Protein AF-A0A9W7GG98-F1 (afdb_monomer_lite)

InterPro domains:
  IPR008389 ATPase, V0 complex, subunit e1/e2 [PF05493] (15-72)

Foldseek 3Di:
DLVVVLVVVVVVLVVVLVVQLVVLVVCVVVVVDDPVRSVVSNVCSVVVSVVVSVVVNVVSVCPPDDPDDDDDDPPD

Structure (mmCIF, N/CA/C/O backbone):
data_AF-A0A9W7GG98-F1
#
_entry.id   AF-A0A9W7GG98-F1
#
loop_
_atom_site.group_PDB
_atom_site.id
_atom_site.type_symbol
_atom_site.label_atom_id
_atom_site.label_alt_id
_atom_site.label_comp_id
_atom_site.label_asym_id
_atom_site.label_entity_id
_atom_site.label_seq_id
_atom_site.pdbx_PDB_ins_code
_atom_site.Cartn_x
_atom_site.Cartn_y
_atom_site.Cartn_z
_atom_site.occupancy
_atom_site.B_iso_or_equiv
_atom_site.auth_seq_id
_atom_site.auth_comp_id
_atom_site.auth_asym_id
_atom_site.auth_atom_id
_atom_site.pdbx_PDB_model_num
ATOM 1 N N . MET A 1 1 ? -16.728 -4.760 16.311 1.00 60.59 1 MET A N 1
ATOM 2 C CA . MET A 1 1 ? -16.841 -4.759 14.832 1.00 60.59 1 MET A CA 1
ATOM 3 C C . MET A 1 1 ? -15.638 -4.122 14.133 1.00 60.59 1 MET A C 1
ATOM 5 O O . MET A 1 1 ? -15.191 -4.688 13.146 1.00 60.59 1 MET A O 1
ATOM 9 N N . ALA A 1 2 ? -15.041 -3.034 14.637 1.00 67.62 2 ALA A N 1
ATOM 10 C CA . ALA A 1 2 ? -13.881 -2.430 13.968 1.00 67.62 2 ALA A CA 1
ATOM 11 C C . ALA A 1 2 ? -12.609 -3.295 13.808 1.00 67.62 2 ALA A C 1
ATOM 13 O O . ALA A 1 2 ? -11.949 -3.109 12.788 1.00 67.62 2 ALA A O 1
ATOM 14 N N . PRO A 1 3 ? -12.240 -4.249 14.699 1.00 83.44 3 PRO A N 1
ATOM 15 C CA . PRO A 1 3 ? -11.001 -5.003 14.488 1.00 83.44 3 PRO A CA 1
ATOM 16 C C . PRO A 1 3 ? -11.074 -5.869 13.222 1.00 83.44 3 PRO A C 1
ATOM 18 O O . PRO A 1 3 ? -10.112 -5.930 12.466 1.00 83.44 3 PRO A O 1
ATOM 21 N N . THR A 1 4 ? -12.236 -6.454 12.916 1.00 91.94 4 THR A N 1
ATOM 22 C CA . THR A 1 4 ? -12.445 -7.231 11.684 1.00 91.94 4 THR A CA 1
ATOM 23 C C . THR A 1 4 ? -12.380 -6.355 10.432 1.00 91.94 4 THR A C 1
ATOM 25 O O . THR A 1 4 ? -11.776 -6.759 9.439 1.00 91.94 4 THR A O 1
ATOM 28 N N . VAL A 1 5 ? -12.958 -5.148 10.475 1.00 93.56 5 VAL A N 1
ATOM 29 C CA . VAL A 1 5 ? -12.918 -4.189 9.355 1.00 93.56 5 VAL A CA 1
ATOM 30 C C . VAL A 1 5 ? -11.484 -3.729 9.093 1.00 93.56 5 VAL A C 1
ATOM 32 O O . VAL A 1 5 ? -11.048 -3.744 7.944 1.00 93.56 5 VAL A O 1
ATOM 35 N N . LEU A 1 6 ? -10.729 -3.399 10.146 1.00 94.94 6 LEU A N 1
ATOM 36 C CA . LEU A 1 6 ? -9.322 -3.007 10.042 1.00 94.94 6 LEU A CA 1
ATOM 37 C C . LEU A 1 6 ? -8.454 -4.119 9.454 1.00 94.94 6 LEU A C 1
ATOM 39 O O . LEU A 1 6 ? -7.667 -3.850 8.547 1.00 94.94 6 LEU A O 1
ATOM 43 N N . VAL A 1 7 ? -8.612 -5.360 9.924 1.00 96.19 7 VAL A N 1
ATOM 44 C CA . VAL A 1 7 ? -7.863 -6.512 9.395 1.00 96.19 7 VAL A CA 1
ATOM 45 C C . 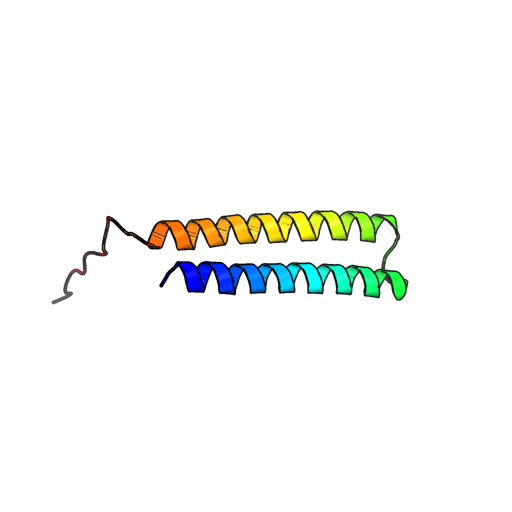VAL A 1 7 ? -8.209 -6.747 7.927 1.00 96.19 7 VAL A C 1
ATOM 47 O O . VAL A 1 7 ? -7.310 -6.808 7.092 1.00 96.19 7 VAL A O 1
ATOM 50 N N . THR A 1 8 ? -9.501 -6.814 7.595 1.00 96.50 8 THR A N 1
ATOM 51 C CA . THR A 1 8 ? -9.955 -7.077 6.221 1.00 96.50 8 THR A CA 1
ATOM 52 C C . THR A 1 8 ? -9.468 -5.993 5.263 1.00 96.50 8 THR A C 1
ATOM 54 O O . THR A 1 8 ? -8.876 -6.304 4.233 1.00 96.50 8 THR A O 1
ATOM 57 N N . GLY A 1 9 ? -9.644 -4.716 5.614 1.00 95.94 9 GLY A N 1
ATOM 58 C CA . GLY A 1 9 ? -9.171 -3.617 4.777 1.00 95.94 9 GLY A CA 1
ATOM 59 C C . GLY A 1 9 ? -7.648 -3.581 4.653 1.00 95.94 9 GLY A C 1
ATOM 60 O O . GLY A 1 9 ? -7.145 -3.387 3.554 1.00 95.94 9 GLY A O 1
ATOM 61 N N . SER A 1 10 ? -6.897 -3.865 5.722 1.00 97.44 10 SER A N 1
ATOM 62 C CA . SER A 1 10 ? -5.427 -3.931 5.649 1.00 97.44 10 SER A CA 1
ATOM 63 C C . SER A 1 10 ? -4.942 -5.036 4.708 1.00 97.44 10 SER A C 1
ATOM 65 O O . SER A 1 10 ? -4.024 -4.807 3.924 1.00 97.44 10 SER A O 1
ATOM 67 N N . VAL A 1 11 ? -5.595 -6.205 4.717 1.00 98.19 11 VAL A N 1
ATOM 68 C CA . VAL A 1 11 ? -5.318 -7.284 3.754 1.00 98.19 11 VAL A CA 1
ATOM 69 C C . VAL A 1 11 ? -5.627 -6.834 2.323 1.00 98.19 11 VAL A C 1
ATOM 71 O O . VAL A 1 11 ? -4.825 -7.075 1.425 1.00 98.19 11 VAL A O 1
ATOM 74 N N . LEU A 1 12 ? -6.740 -6.129 2.097 1.00 98.06 12 LEU A N 1
ATOM 75 C CA . LEU A 1 12 ? -7.085 -5.598 0.773 1.00 98.06 12 LEU A CA 1
ATOM 76 C C . LEU A 1 12 ? -6.068 -4.562 0.272 1.00 98.06 12 LEU A C 1
ATOM 78 O O . LEU A 1 12 ? -5.656 -4.630 -0.883 1.00 98.06 12 LEU A O 1
ATOM 82 N N . PHE A 1 13 ? -5.609 -3.648 1.130 1.00 97.94 13 PHE A N 1
ATOM 83 C CA . PHE A 1 13 ? -4.550 -2.692 0.787 1.00 97.94 13 PHE A CA 1
ATOM 84 C C . PHE A 1 13 ? -3.211 -3.392 0.496 1.00 97.94 13 PHE A C 1
ATOM 86 O O . PHE A 1 13 ? -2.503 -2.991 -0.430 1.00 97.94 13 PHE A O 1
ATOM 93 N N . ALA A 1 14 ? -2.885 -4.470 1.219 1.00 98.06 14 ALA A N 1
ATOM 94 C CA . ALA A 1 14 ? -1.706 -5.291 0.947 1.00 98.06 14 ALA A CA 1
ATOM 95 C C . ALA A 1 14 ? -1.797 -6.014 -0.413 1.00 98.06 14 ALA A C 1
ATOM 97 O O . ALA A 1 14 ? -0.832 -6.031 -1.178 1.00 98.06 14 ALA A O 1
ATOM 98 N N . ILE A 1 15 ? -2.969 -6.561 -0.754 1.00 98.38 15 ILE A N 1
ATOM 99 C CA . ILE A 1 15 ? -3.224 -7.159 -2.073 1.00 98.38 15 ILE A CA 1
ATOM 100 C C . ILE A 1 15 ? -3.120 -6.092 -3.168 1.00 98.38 15 ILE A C 1
ATOM 102 O O . ILE A 1 15 ? -2.500 -6.338 -4.202 1.00 98.38 15 ILE A O 1
ATOM 106 N N . LEU A 1 16 ? -3.671 -4.898 -2.936 1.00 97.94 16 LEU A N 1
ATOM 107 C CA . LEU A 1 16 ? -3.620 -3.791 -3.886 1.00 97.94 16 LEU A CA 1
ATOM 108 C C . LEU A 1 16 ? -2.173 -3.397 -4.204 1.00 97.94 16 LEU A C 1
ATOM 110 O O . LEU A 1 16 ? -1.793 -3.420 -5.374 1.00 97.94 16 LEU A O 1
ATOM 114 N N . VAL A 1 17 ? -1.346 -3.105 -3.192 1.00 98.19 17 VAL A N 1
ATOM 115 C CA . VAL A 1 17 ? 0.063 -2.751 -3.436 1.00 98.19 17 VAL A CA 1
ATOM 116 C C . VAL A 1 17 ? 0.816 -3.901 -4.109 1.00 98.19 17 VAL A C 1
ATOM 118 O O . VAL A 1 17 ? 1.534 -3.667 -5.078 1.00 98.19 17 VAL A O 1
ATOM 121 N N . GLY A 1 18 ? 0.586 -5.149 -3.685 1.00 98.06 18 GLY A N 1
ATOM 122 C CA . GLY A 1 18 ? 1.197 -6.325 -4.307 1.00 98.06 18 GLY A CA 1
ATOM 123 C C . GLY A 1 18 ? 0.839 -6.461 -5.790 1.00 98.06 18 GLY A C 1
ATOM 124 O O . GLY A 1 18 ? 1.720 -6.681 -6.620 1.00 98.06 18 GLY A O 1
ATOM 125 N N . SER A 1 19 ? -0.434 -6.264 -6.144 1.00 98.25 19 SER A N 1
ATOM 126 C CA . SER A 1 19 ? -0.914 -6.343 -7.529 1.00 98.25 19 SER A CA 1
ATOM 127 C C . SER A 1 19 ? -0.327 -5.249 -8.427 1.00 98.25 19 SER A C 1
ATOM 129 O O . SER A 1 19 ? 0.062 -5.524 -9.562 1.00 98.25 19 SER A O 1
ATOM 131 N N . LEU A 1 20 ? -0.186 -4.024 -7.913 1.00 97.81 20 LEU A N 1
ATOM 132 C CA . LEU A 1 20 ? 0.381 -2.900 -8.659 1.00 97.81 20 LEU A CA 1
ATOM 133 C C . LEU A 1 20 ? 1.898 -3.041 -8.848 1.00 97.81 20 LEU A C 1
ATOM 135 O O . LEU A 1 20 ? 2.422 -2.734 -9.922 1.00 97.81 20 LEU A O 1
ATOM 139 N N . LEU A 1 21 ? 2.610 -3.549 -7.837 1.00 97.81 21 LEU A N 1
ATOM 140 C CA . LEU A 1 21 ? 4.037 -3.857 -7.954 1.00 97.81 21 LEU A CA 1
ATOM 141 C C . LEU A 1 21 ? 4.281 -5.006 -8.937 1.00 97.81 21 LEU A C 1
ATOM 143 O O . LEU A 1 21 ? 5.192 -4.919 -9.762 1.00 97.81 21 LEU A O 1
ATOM 147 N N . LEU A 1 22 ? 3.437 -6.043 -8.911 1.00 97.94 22 LEU A N 1
ATOM 148 C CA . LEU A 1 22 ? 3.482 -7.126 -9.892 1.00 97.94 22 LEU A CA 1
ATOM 149 C C . LEU A 1 22 ? 3.277 -6.587 -11.311 1.00 97.94 22 LEU A C 1
ATOM 151 O O . LEU A 1 22 ? 4.075 -6.890 -12.194 1.00 97.94 22 LEU A O 1
ATOM 155 N N . LEU A 1 23 ? 2.267 -5.738 -11.521 1.00 97.00 23 LEU A N 1
ATOM 156 C CA . LEU A 1 23 ? 2.007 -5.110 -12.817 1.00 97.00 23 LEU A CA 1
ATOM 157 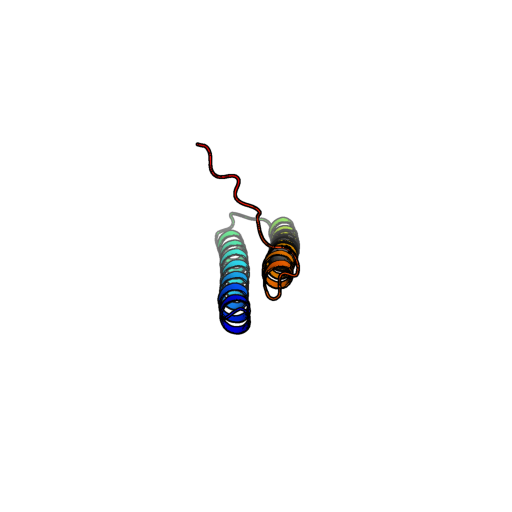C C . LEU A 1 23 ? 3.198 -4.266 -13.292 1.00 97.00 23 LEU A C 1
ATOM 159 O O . LEU A 1 23 ? 3.581 -4.355 -14.456 1.00 97.00 23 LEU A O 1
ATOM 163 N N . THR A 1 24 ? 3.824 -3.505 -12.390 1.00 96.00 24 THR A N 1
ATOM 164 C CA . THR A 1 24 ? 5.041 -2.728 -12.687 1.00 96.00 24 THR A CA 1
ATOM 165 C C . THR A 1 24 ? 6.187 -3.647 -13.130 1.00 96.00 24 THR A C 1
ATOM 167 O O . THR A 1 24 ? 6.876 -3.362 -14.112 1.00 96.00 24 THR A O 1
ATOM 170 N N . GLY A 1 25 ? 6.359 -4.789 -12.457 1.00 95.19 25 GLY A N 1
ATOM 171 C CA . GLY A 1 25 ? 7.334 -5.815 -12.830 1.00 95.19 25 GLY A CA 1
ATOM 172 C C . GLY A 1 25 ? 7.043 -6.453 -14.192 1.00 95.19 25 GLY A C 1
ATOM 173 O O . GLY A 1 25 ? 7.949 -6.576 -15.017 1.00 95.19 25 GLY A O 1
ATOM 174 N N . CYS A 1 26 ? 5.784 -6.800 -14.464 1.00 96.69 26 CYS A N 1
ATOM 175 C CA . CYS A 1 26 ? 5.347 -7.335 -15.754 1.00 96.69 26 CYS A CA 1
ATOM 176 C C . CYS A 1 26 ? 5.548 -6.325 -16.891 1.00 96.69 26 CYS A C 1
ATOM 178 O O . CYS A 1 26 ? 6.072 -6.695 -17.938 1.00 96.69 26 CYS A O 1
ATOM 180 N N . ALA A 1 27 ? 5.202 -5.051 -16.681 1.00 95.62 27 ALA A N 1
ATOM 181 C CA . ALA A 1 27 ? 5.388 -3.984 -17.666 1.00 95.62 27 ALA A CA 1
ATOM 182 C C . ALA A 1 27 ? 6.870 -3.786 -18.017 1.00 95.62 27 ALA A C 1
ATOM 184 O O . ALA A 1 27 ? 7.227 -3.658 -19.189 1.00 95.62 27 ALA A O 1
ATOM 185 N N . ARG A 1 28 ? 7.753 -3.843 -17.012 1.00 95.19 28 ARG A N 1
ATOM 186 C CA . ARG A 1 28 ? 9.203 -3.852 -17.229 1.00 95.19 28 ARG A CA 1
ATOM 187 C C . ARG A 1 28 ? 9.651 -5.090 -18.010 1.00 95.19 28 ARG A C 1
ATOM 189 O O . ARG A 1 28 ? 10.416 -4.958 -18.960 1.00 95.19 28 ARG A O 1
ATOM 196 N N . GLY A 1 29 ? 9.191 -6.281 -17.623 1.00 94.50 29 GLY A N 1
ATOM 197 C CA . GLY A 1 29 ? 9.530 -7.539 -18.300 1.00 94.50 29 GLY A CA 1
ATOM 198 C C . GLY A 1 29 ? 9.080 -7.578 -19.764 1.00 94.50 29 GLY A C 1
ATOM 199 O O . GLY A 1 29 ? 9.780 -8.131 -20.604 1.00 94.50 29 GLY A O 1
ATOM 200 N N . ALA A 1 30 ? 7.960 -6.926 -20.078 1.00 96.06 30 ALA A N 1
ATOM 201 C CA . ALA A 1 30 ? 7.440 -6.760 -21.432 1.00 96.06 30 ALA A CA 1
ATOM 202 C C . ALA A 1 30 ? 8.150 -5.656 -22.245 1.00 96.06 30 ALA A C 1
ATOM 204 O O . ALA A 1 30 ? 7.795 -5.428 -23.399 1.00 96.06 30 ALA A O 1
ATOM 205 N N . GLY A 1 31 ? 9.125 -4.945 -21.664 1.00 94.12 31 GLY A N 1
ATOM 206 C CA . GLY A 1 31 ? 9.841 -3.852 -22.329 1.00 94.12 31 GLY A CA 1
ATOM 207 C C . GLY A 1 31 ? 9.034 -2.558 -22.477 1.00 94.12 31 GLY A C 1
ATOM 208 O O . GLY A 1 31 ? 9.454 -1.663 -23.202 1.00 94.12 31 GLY A O 1
ATOM 209 N N . MET A 1 32 ? 7.894 -2.433 -21.788 1.00 95.25 32 MET A N 1
ATOM 210 C CA . MET A 1 32 ? 7.041 -1.237 -21.833 1.00 95.25 32 MET A CA 1
ATOM 211 C C . MET A 1 32 ? 7.552 -0.104 -20.936 1.00 95.25 32 MET A C 1
ATOM 213 O O . MET A 1 32 ? 7.048 1.013 -21.009 1.00 95.25 32 MET A O 1
ATOM 217 N N . LEU A 1 33 ? 8.506 -0.399 -20.050 1.00 94.31 33 LEU A N 1
ATOM 218 C CA . LEU A 1 33 ? 8.949 0.510 -19.002 1.00 94.31 33 LEU A CA 1
ATOM 219 C C . LEU A 1 33 ? 10.467 0.430 -18.831 1.00 94.31 33 LEU A C 1
ATOM 221 O O . LEU A 1 33 ? 11.036 -0.666 -18.785 1.00 94.31 33 LEU A O 1
ATOM 225 N N . SER A 1 34 ? 11.124 1.587 -18.718 1.00 96.31 34 SER A N 1
ATOM 226 C CA . SER A 1 34 ? 12.566 1.645 -18.474 1.00 96.31 34 SER A CA 1
ATOM 227 C C . SER A 1 34 ? 12.909 1.191 -17.046 1.00 96.31 34 SER A C 1
ATOM 229 O O . SER A 1 34 ? 12.053 1.115 -16.157 1.00 96.31 34 SER A O 1
ATOM 231 N N . LYS A 1 35 ? 14.186 0.871 -16.798 1.00 93.12 35 LYS A N 1
ATOM 232 C CA . LYS A 1 35 ? 14.651 0.483 -15.456 1.00 93.12 35 LYS A CA 1
ATOM 233 C C . LYS A 1 35 ? 14.383 1.590 -14.435 1.00 93.12 35 LYS A C 1
ATOM 235 O O . LYS A 1 35 ? 13.907 1.273 -13.343 1.00 93.12 35 LYS A O 1
ATOM 240 N N . ASP A 1 36 ? 14.655 2.836 -14.801 1.00 95.75 36 ASP A N 1
ATOM 241 C CA . ASP A 1 36 ? 14.537 3.983 -13.903 1.00 95.75 36 ASP A CA 1
ATOM 242 C C . ASP A 1 36 ? 13.068 4.303 -13.624 1.00 95.75 36 ASP A C 1
ATOM 244 O O . ASP A 1 36 ? 12.675 4.394 -12.460 1.00 95.75 36 ASP A O 1
ATOM 248 N N . ASP A 1 37 ? 12.224 4.306 -14.660 1.00 96.00 37 ASP A N 1
ATOM 249 C CA . ASP A 1 37 ? 10.780 4.504 -14.499 1.00 96.00 37 ASP A CA 1
ATOM 250 C C . ASP A 1 37 ? 10.163 3.413 -13.616 1.00 96.00 37 ASP A C 1
ATOM 252 O O . ASP A 1 37 ? 9.300 3.694 -12.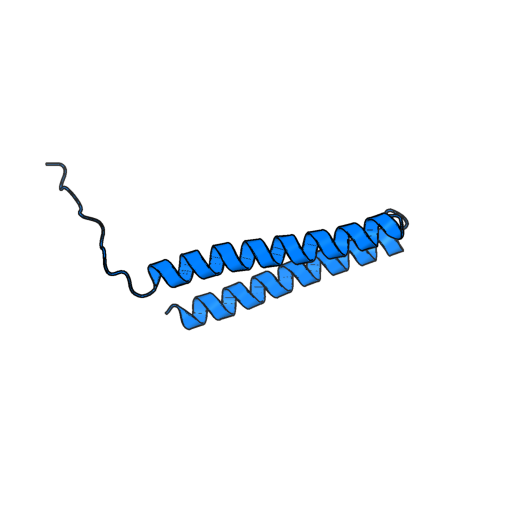789 1.00 96.00 37 ASP A O 1
ATOM 256 N N . SER A 1 38 ? 10.633 2.164 -13.731 1.00 96.19 38 SER A N 1
ATOM 257 C CA . SER A 1 38 ? 10.088 1.050 -12.942 1.00 96.19 38 SER A CA 1
ATOM 258 C C . SER A 1 38 ? 10.460 1.158 -11.465 1.00 96.19 38 SER A C 1
ATOM 260 O O . SER A 1 38 ? 9.665 0.795 -10.594 1.00 96.19 38 SER A O 1
ATOM 262 N N . ALA A 1 39 ? 11.651 1.688 -11.172 1.00 95.81 39 ALA A N 1
ATOM 263 C CA . ALA A 1 39 ? 12.098 1.941 -9.811 1.00 95.81 39 ALA A CA 1
ATOM 264 C C . ALA A 1 39 ? 11.302 3.093 -9.186 1.00 95.81 39 ALA A C 1
ATOM 266 O O . ALA A 1 39 ? 10.797 2.953 -8.071 1.00 95.81 39 ALA A O 1
ATOM 267 N N . ILE A 1 40 ? 11.120 4.190 -9.930 1.00 97.19 40 ILE A N 1
ATOM 268 C CA . ILE A 1 40 ? 10.312 5.336 -9.498 1.00 97.19 40 ILE A CA 1
ATOM 269 C C . ILE A 1 40 ? 8.865 4.896 -9.258 1.00 97.19 40 ILE A C 1
ATOM 271 O O . ILE A 1 40 ? 8.327 5.140 -8.180 1.00 97.19 40 ILE A O 1
ATOM 275 N N . ALA A 1 41 ? 8.259 4.186 -10.213 1.00 96.19 41 ALA A N 1
ATOM 27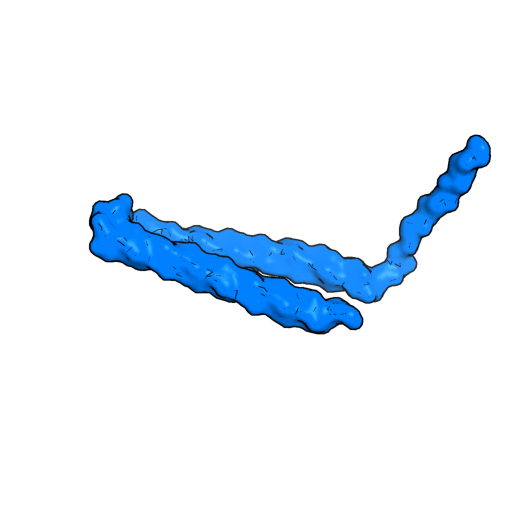6 C CA . ALA A 1 41 ? 6.894 3.681 -10.102 1.00 96.19 41 ALA A CA 1
ATOM 277 C C . ALA A 1 41 ? 6.714 2.796 -8.863 1.00 96.19 41 ALA A C 1
ATOM 279 O O . ALA A 1 41 ? 5.762 2.986 -8.111 1.00 96.19 41 ALA A O 1
ATOM 280 N N . SER A 1 42 ? 7.656 1.888 -8.592 1.00 96.25 42 SER A N 1
ATOM 281 C CA . SER A 1 42 ? 7.587 1.002 -7.422 1.00 96.25 42 SER A CA 1
ATOM 282 C C . SER A 1 42 ? 7.590 1.776 -6.098 1.00 96.25 42 SER A C 1
ATOM 284 O O . SER A 1 42 ? 6.824 1.452 -5.187 1.00 96.25 42 SER A O 1
ATOM 286 N N . ILE A 1 43 ? 8.417 2.822 -5.988 1.00 97.69 43 ILE A N 1
ATOM 287 C CA . ILE A 1 43 ? 8.494 3.675 -4.792 1.00 97.69 43 ILE A CA 1
ATOM 288 C C . ILE A 1 43 ? 7.214 4.500 -4.642 1.00 97.69 43 ILE A C 1
ATOM 290 O O . ILE A 1 43 ? 6.599 4.494 -3.575 1.00 97.69 43 ILE A O 1
ATOM 294 N N . VAL A 1 44 ? 6.793 5.178 -5.712 1.00 97.88 44 VAL A N 1
ATOM 295 C CA . VAL A 1 44 ? 5.610 6.047 -5.705 1.00 97.88 44 VAL A CA 1
ATOM 296 C C . VAL A 1 44 ? 4.360 5.243 -5.363 1.00 97.88 44 VAL A C 1
ATOM 298 O O . VAL A 1 44 ? 3.641 5.618 -4.443 1.00 97.88 44 VAL A O 1
ATOM 301 N N . VAL A 1 45 ? 4.142 4.099 -6.020 1.00 97.56 45 VAL A N 1
ATOM 302 C CA . VAL A 1 45 ? 3.007 3.205 -5.741 1.00 97.56 45 VAL A CA 1
ATOM 303 C C . VAL A 1 45 ? 2.996 2.773 -4.276 1.00 97.56 45 VAL A C 1
ATOM 305 O O . VAL A 1 45 ? 1.956 2.860 -3.624 1.00 97.56 45 VAL A O 1
ATOM 308 N N . SER A 1 46 ? 4.143 2.357 -3.735 1.00 97.62 46 SER A N 1
ATOM 309 C CA . SER A 1 46 ? 4.230 1.894 -2.345 1.00 97.62 46 SER A CA 1
ATOM 310 C C . SER A 1 46 ? 3.873 3.002 -1.351 1.00 97.62 46 SER A C 1
ATOM 312 O O . SER A 1 46 ? 3.064 2.785 -0.449 1.00 97.62 46 SER A O 1
ATOM 314 N N . ILE A 1 47 ? 4.425 4.206 -1.538 1.00 98.31 47 ILE A N 1
ATOM 315 C CA . ILE A 1 47 ? 4.151 5.360 -0.671 1.00 98.31 47 ILE A CA 1
ATOM 316 C C . ILE A 1 47 ? 2.690 5.798 -0.804 1.00 98.31 47 ILE A C 1
ATOM 318 O O . ILE A 1 47 ? 2.024 6.021 0.204 1.00 98.31 47 ILE A O 1
ATOM 322 N N . SER A 1 48 ? 2.159 5.891 -2.025 1.00 98.06 48 SER A N 1
ATOM 323 C CA . SER A 1 48 ? 0.774 6.303 -2.258 1.00 98.06 48 SER A CA 1
ATOM 324 C C . SER A 1 48 ? -0.225 5.350 -1.607 1.00 98.06 48 SER A C 1
ATOM 326 O O . SER A 1 48 ? -1.125 5.812 -0.905 1.00 98.06 48 SER A O 1
ATOM 328 N N . VAL A 1 49 ? -0.058 4.034 -1.784 1.00 98.12 49 VAL A N 1
ATOM 329 C CA . VAL A 1 49 ? -0.958 3.046 -1.170 1.00 98.12 49 VAL A CA 1
ATOM 330 C C . VAL A 1 49 ? -0.842 3.076 0.356 1.00 98.12 49 VAL A C 1
ATOM 332 O O . VAL A 1 49 ? -1.863 3.014 1.039 1.00 98.12 49 VAL A O 1
ATOM 335 N N . PHE A 1 50 ? 0.365 3.253 0.903 1.00 98.06 50 PHE A N 1
ATOM 336 C CA . PHE A 1 50 ? 0.559 3.412 2.346 1.00 98.06 50 PHE A CA 1
ATOM 337 C C . PHE A 1 50 ? -0.148 4.660 2.899 1.00 98.06 50 PHE A C 1
ATOM 339 O O . PHE A 1 50 ? -0.869 4.571 3.892 1.00 98.06 50 PHE A O 1
ATOM 346 N N . CYS A 1 51 ? -0.020 5.810 2.231 1.00 98.44 51 CYS A N 1
ATOM 347 C CA . CYS A 1 51 ? -0.719 7.038 2.616 1.00 98.44 51 CYS A CA 1
ATOM 348 C C . CYS A 1 51 ? -2.246 6.886 2.537 1.00 98.44 51 CYS A C 1
ATOM 350 O O . CYS A 1 51 ? -2.957 7.340 3.433 1.00 98.44 51 CYS A O 1
ATOM 352 N N . MET A 1 52 ? -2.762 6.220 1.498 1.00 98.25 52 MET A N 1
ATOM 353 C CA . MET A 1 52 ? -4.193 5.916 1.385 1.00 98.25 52 MET A CA 1
ATOM 354 C C . MET A 1 52 ? -4.670 4.996 2.514 1.00 98.25 52 MET A C 1
ATOM 356 O O . MET A 1 52 ? -5.724 5.247 3.098 1.00 98.25 52 MET A O 1
ATOM 360 N N . TRP A 1 53 ? -3.888 3.968 2.860 1.00 98.19 53 TRP A N 1
ATOM 361 C CA . TRP A 1 53 ? -4.186 3.077 3.983 1.00 98.19 53 TRP A CA 1
ATOM 362 C C . TRP A 1 53 ? -4.199 3.828 5.321 1.00 98.19 53 TRP A C 1
ATOM 364 O O . TRP A 1 53 ? -5.105 3.620 6.127 1.00 98.19 53 TRP A O 1
ATOM 374 N N . LEU A 1 54 ? -3.257 4.751 5.550 1.00 98.12 54 LEU A N 1
ATOM 375 C CA . LEU A 1 54 ? -3.256 5.609 6.740 1.00 98.12 54 LEU A CA 1
ATOM 376 C C . LEU A 1 54 ? -4.517 6.475 6.816 1.00 98.12 54 LEU A C 1
ATOM 378 O O . LEU A 1 54 ? -5.198 6.475 7.837 1.00 98.12 54 LEU A O 1
ATOM 382 N N . LEU A 1 55 ? -4.875 7.167 5.733 1.00 97.81 55 LEU A N 1
ATOM 383 C CA . LEU A 1 55 ? -6.074 8.008 5.708 1.00 97.81 55 LEU A CA 1
ATOM 384 C C . LEU A 1 55 ? -7.349 7.197 5.989 1.00 97.81 55 LEU A C 1
ATOM 386 O O . LEU A 1 55 ? -8.203 7.613 6.773 1.00 97.81 55 LEU A O 1
ATOM 390 N N . TRP A 1 56 ? -7.461 6.023 5.369 1.00 97.31 56 TRP A N 1
ATOM 391 C CA . TRP A 1 56 ? -8.587 5.116 5.562 1.00 97.31 56 TRP A CA 1
ATOM 392 C C . TRP A 1 56 ? -8.631 4.529 6.981 1.00 97.31 56 TRP A C 1
ATOM 394 O O . TRP A 1 56 ? -9.680 4.525 7.618 1.00 97.31 56 TRP A O 1
ATOM 404 N N . SER A 1 57 ? -7.502 4.067 7.519 1.00 96.19 57 SER A N 1
ATOM 405 C CA . SER A 1 57 ? -7.454 3.513 8.879 1.00 96.19 57 SER A CA 1
ATOM 4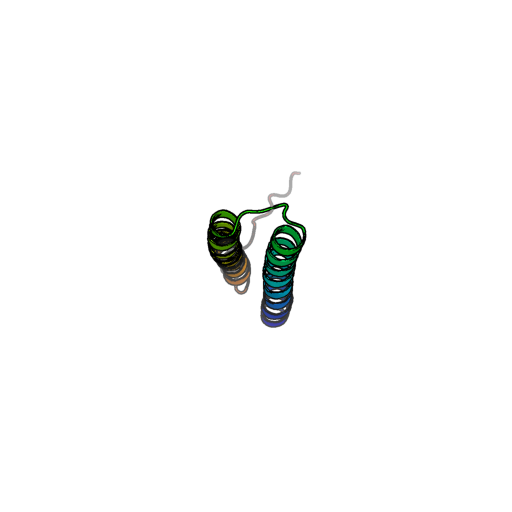06 C C . SER A 1 57 ? -7.813 4.566 9.928 1.00 96.19 57 SER A C 1
ATOM 408 O O . SER A 1 57 ? -8.593 4.279 10.836 1.00 96.19 57 SER A O 1
ATOM 410 N N . CYS A 1 58 ? -7.342 5.805 9.759 1.00 95.75 58 CYS A N 1
ATOM 411 C CA . CYS A 1 58 ? -7.728 6.934 10.598 1.00 95.75 58 CYS A CA 1
ATOM 412 C C . CYS A 1 58 ? -9.241 7.186 10.565 1.00 95.75 58 CYS A C 1
ATOM 414 O O . CYS A 1 58 ? -9.838 7.393 11.621 1.00 95.75 58 CYS A O 1
ATOM 416 N N . SER A 1 59 ? -9.884 7.134 9.393 1.00 93.75 59 SER A N 1
ATOM 417 C CA . SER A 1 59 ? -11.332 7.363 9.294 1.00 93.75 59 SER A CA 1
ATOM 418 C C . SER A 1 59 ? -12.147 6.256 9.971 1.00 93.75 59 SER A C 1
ATOM 420 O O . SER A 1 59 ? -13.122 6.553 10.664 1.00 93.75 59 SER A O 1
ATOM 422 N N . VAL A 1 60 ? -11.707 4.997 9.862 1.00 93.31 60 VAL A N 1
ATOM 423 C CA . VAL A 1 60 ? -12.322 3.858 10.564 1.00 93.31 60 VAL A CA 1
ATOM 424 C C . VAL A 1 60 ? -12.160 3.991 12.078 1.00 93.31 60 VAL A C 1
ATOM 426 O O . VAL A 1 60 ? -13.125 3.821 12.823 1.00 93.31 60 VAL A O 1
ATOM 429 N N . LEU A 1 61 ? -10.953 4.313 12.550 1.00 93.19 61 LEU A N 1
ATOM 430 C CA . LEU A 1 61 ? -10.666 4.446 13.980 1.00 93.19 61 LEU A CA 1
ATOM 431 C C . LEU A 1 61 ? -11.408 5.628 14.608 1.00 93.19 61 LEU A C 1
ATOM 433 O O . LEU A 1 61 ? -11.937 5.489 15.711 1.00 93.19 61 LEU A O 1
ATOM 437 N N . HIS A 1 62 ? -11.518 6.748 13.890 1.00 91.88 62 HIS A N 1
ATOM 438 C CA . HIS A 1 62 ? -12.275 7.920 14.329 1.00 91.88 62 HIS A CA 1
ATOM 439 C C . HIS A 1 62 ? -13.756 7.596 14.594 1.00 91.88 62 HIS A C 1
ATOM 441 O O . HIS A 1 62 ? -14.368 8.178 15.485 1.00 91.88 62 HIS A O 1
ATOM 447 N N . GLN A 1 63 ? -14.335 6.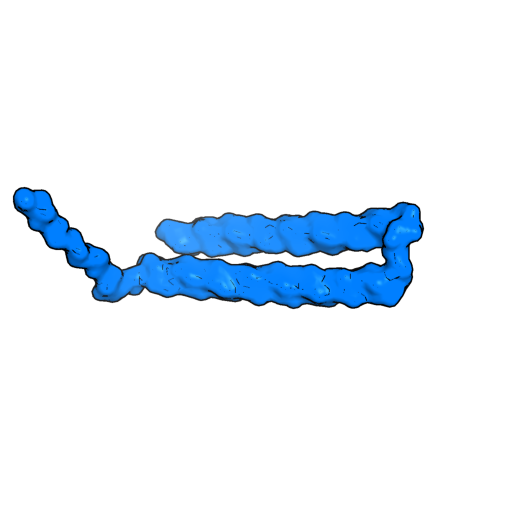644 13.855 1.00 90.38 63 GLN A N 1
ATOM 448 C CA . GLN A 1 63 ? -15.739 6.242 13.996 1.00 90.38 63 GLN A CA 1
ATOM 449 C C . GLN A 1 63 ? -15.959 5.038 14.928 1.00 90.38 63 GLN A C 1
ATOM 451 O O . GLN A 1 63 ? -17.104 4.650 15.138 1.00 90.38 63 GLN A O 1
ATOM 456 N N . TRP A 1 64 ? -14.911 4.413 15.484 1.00 87.62 64 TRP A N 1
ATOM 457 C CA . TRP A 1 64 ? -15.074 3.160 16.237 1.00 87.62 64 TRP A CA 1
ATOM 458 C C . TRP A 1 64 ? -15.782 3.365 17.586 1.00 87.62 64 TRP A C 1
ATOM 460 O O . TRP A 1 64 ? -16.695 2.613 17.924 1.00 87.62 64 TRP A O 1
ATOM 470 N N . HIS A 1 65 ? -15.408 4.393 18.342 1.00 89.06 65 HIS A N 1
ATOM 471 C CA . HIS A 1 65 ? -16.068 4.742 19.603 1.00 89.06 65 HIS A CA 1
ATOM 472 C C . HIS A 1 65 ? -16.503 6.209 19.547 1.00 89.06 65 HIS A C 1
ATOM 474 O O . HIS A 1 65 ? -15.837 7.066 20.129 1.00 89.06 65 HIS A O 1
ATOM 480 N N . PRO A 1 66 ? -17.570 6.522 18.789 1.00 89.06 66 PRO A N 1
ATOM 481 C CA . PRO A 1 66 ? -17.978 7.898 18.569 1.00 89.06 66 PRO A CA 1
ATOM 482 C C . PRO A 1 66 ? -18.536 8.486 19.868 1.00 89.06 66 PRO A C 1
ATOM 484 O O . PRO A 1 66 ? -19.415 7.905 20.500 1.00 89.06 66 PRO A O 1
ATOM 487 N N . LEU A 1 67 ? -18.033 9.658 20.256 1.00 90.75 67 LEU A N 1
ATOM 488 C CA . LEU A 1 67 ? -18.571 10.426 21.385 1.00 90.75 67 LEU A CA 1
ATOM 489 C C . LEU A 1 67 ? -19.756 11.309 20.971 1.00 90.75 67 LEU A C 1
ATOM 491 O O . LEU A 1 67 ? -20.505 11.786 21.818 1.00 90.75 67 LEU A O 1
ATOM 495 N N . ILE A 1 68 ? -19.901 11.550 19.668 1.00 90.19 68 ILE A N 1
ATOM 496 C CA . ILE A 1 68 ? -20.912 12.425 19.082 1.00 90.19 68 ILE A CA 1
ATOM 497 C C . ILE A 1 68 ? -21.771 11.576 18.149 1.00 90.19 68 ILE A C 1
ATOM 499 O O . ILE A 1 68 ? -21.249 10.791 17.358 1.00 90.19 68 ILE A O 1
ATOM 503 N N . GLN A 1 69 ? -23.086 11.750 18.242 1.00 89.31 69 GLN A N 1
ATOM 504 C CA . GLN A 1 69 ? -24.072 11.115 17.373 1.00 89.31 69 GLN A CA 1
ATOM 505 C C . GLN A 1 69 ? -24.843 12.187 16.591 1.00 89.31 69 GLN A C 1
ATOM 507 O O . GLN A 1 69 ? -25.001 13.303 17.096 1.00 89.31 69 GLN A O 1
ATOM 512 N N . PRO A 1 70 ? -25.311 11.887 15.369 1.00 89.56 70 PRO A N 1
ATOM 513 C CA . PRO A 1 70 ? -26.111 12.829 14.596 1.00 89.56 70 PRO A CA 1
ATOM 514 C C . PRO A 1 70 ? -27.419 13.170 15.326 1.00 89.56 70 PRO A C 1
ATOM 516 O O . PRO A 1 70 ? -28.093 12.288 15.858 1.00 89.56 70 PRO A O 1
ATOM 519 N N . LEU A 1 71 ? -27.783 14.455 15.331 1.00 87.56 71 LEU A N 1
ATOM 520 C CA . LEU A 1 71 ? -29.093 14.925 15.776 1.00 87.56 71 LEU A CA 1
ATOM 521 C C . LEU A 1 71 ? -30.025 14.957 14.564 1.00 87.56 71 LEU A C 1
ATOM 523 O O . LEU A 1 71 ? -29.732 15.629 13.577 1.00 87.56 71 LEU A O 1
ATOM 527 N N . TYR A 1 72 ? -31.129 14.219 14.631 1.00 83.88 72 TYR A N 1
ATOM 528 C CA . TYR A 1 72 ? -32.142 14.217 13.580 1.00 83.88 72 TYR A CA 1
ATOM 529 C C . TYR A 1 72 ? -33.249 15.197 13.954 1.00 83.88 72 TYR A C 1
ATOM 531 O O . TYR A 1 72 ? -33.994 14.960 14.905 1.00 83.88 72 TYR A O 1
ATOM 539 N N . GLU A 1 73 ? -33.365 16.291 13.209 1.00 82.12 73 GLU A N 1
ATOM 540 C CA . GLU A 1 73 ? -34.540 17.153 13.276 1.00 82.12 73 GLU A CA 1
ATOM 541 C C . GLU A 1 73 ? -35.669 16.446 12.516 1.00 82.12 73 GLU A C 1
ATOM 543 O O . GLU A 1 73 ? -35.521 16.100 11.340 1.00 82.12 73 GLU A O 1
ATOM 548 N N . LYS A 1 74 ? -36.775 16.129 13.201 1.00 73.00 74 LYS A N 1
ATOM 549 C CA . LYS A 1 74 ? -37.968 15.630 12.514 1.00 73.00 74 LYS A CA 1
ATOM 550 C C . LYS A 1 74 ? -38.513 16.796 11.701 1.00 73.00 74 LYS A C 1
ATOM 552 O O . LYS A 1 74 ? -38.971 17.769 12.285 1.00 73.00 74 LYS A O 1
ATOM 557 N N . MET A 1 75 ? -38.431 16.702 10.377 1.00 66.12 75 MET A N 1
ATOM 558 C CA . MET A 1 75 ? -39.180 17.606 9.512 1.00 66.12 75 MET A CA 1
ATOM 559 C C . MET A 1 75 ? -40.656 17.224 9.641 1.00 66.12 75 MET A C 1
ATOM 561 O O . MET A 1 75 ? -41.049 16.148 9.184 1.00 66.12 75 MET A O 1
ATOM 565 N N . GLU A 1 76 ? -41.401 18.042 10.383 1.00 59.47 76 GLU A N 1
ATOM 566 C CA . GLU A 1 76 ? -42.861 17.971 10.531 1.00 59.47 76 GLU A CA 1
ATOM 567 C C . GLU A 1 76 ? -43.576 18.408 9.247 1.00 59.47 76 GLU A C 1
ATOM 569 O O . GLU A 1 76 ? -43.100 19.368 8.595 1.00 59.47 76 GLU A O 1
#

Secondary structure (DSSP, 8-state):
-HHHHHHHHHHHHHHHHHHHHHHHHHHHHTTSS-HHHHHHHHHHHHHHHHHHHHHHHHHHHHTTS-S---------

Radius of gyration: 19.11 Å; chains: 1; bounding box: 58×26×44 Å

pLDDT: mean 93.04, std 8.32, range [59.47, 98.44]

Organism: NCBI:txid722753

Sequence (76 aa):
MAPTVLVTGSVLFAILVGSLLLLTGCARGAGMLSKDDSAIASIVVSISVFCMWLLWSCSVLHQWHPLIQPLYEKME